Protein AF-A0A7W3THY9-F1 (afdb_monomer)

pLDDT: mean 91.09, std 11.67, range [40.84, 98.5]

InterPro domains:
  IPR011009 Protein kinase-like domain superfamily [SSF56112] (11-97)

Structure (mmCIF, N/CA/C/O backbone):
data_AF-A0A7W3THY9-F1
#
_entry.id   AF-A0A7W3THY9-F1
#
loop_
_atom_site.group_PDB
_atom_site.id
_atom_site.type_symbol
_atom_site.label_atom_id
_atom_site.label_alt_id
_atom_site.label_comp_id
_atom_site.label_asym_id
_atom_site.label_entity_id
_atom_site.label_seq_id
_atom_site.pdbx_PDB_ins_code
_atom_site.Cartn_x
_atom_site.Cartn_y
_atom_site.Cartn_z
_atom_site.occupancy
_atom_site.B_iso_or_equiv
_atom_site.auth_seq_id
_atom_site.auth_comp_id
_atom_site.auth_asym_id
_atom_site.auth_atom_id
_atom_site.pdbx_PDB_model_num
ATOM 1 N N . THR A 1 1 ? 2.322 37.650 20.439 1.00 40.88 1 THR A N 1
ATOM 2 C CA . THR A 1 1 ? 1.964 37.752 19.010 1.00 40.88 1 THR A CA 1
ATOM 3 C C . THR A 1 1 ? 2.091 36.364 18.414 1.00 40.88 1 THR A C 1
ATOM 5 O O . THR A 1 1 ? 3.195 35.854 18.289 1.00 40.88 1 THR A O 1
ATOM 8 N N . GLY A 1 2 ? 0.953 35.681 18.256 1.00 40.84 2 GLY A N 1
ATOM 9 C CA . GLY A 1 2 ? 0.883 34.256 17.919 1.00 40.84 2 GLY A CA 1
ATOM 10 C C . GLY A 1 2 ? 1.256 33.994 16.464 1.00 40.84 2 GLY A C 1
ATOM 11 O O . GLY A 1 2 ? 0.751 34.665 15.570 1.00 40.84 2 GLY A O 1
ATOM 12 N N . GLY A 1 3 ? 2.154 33.034 16.251 1.00 46.97 3 GLY A N 1
ATOM 13 C CA . GLY A 1 3 ? 2.452 32.489 14.934 1.00 46.97 3 GLY A CA 1
ATOM 14 C C . GLY A 1 3 ? 1.356 31.510 14.540 1.00 46.97 3 GLY A C 1
ATOM 15 O O . GLY A 1 3 ? 1.293 30.402 15.067 1.00 46.97 3 GLY A O 1
ATOM 16 N N . GLU A 1 4 ? 0.483 31.942 13.642 1.00 57.16 4 GLU A N 1
ATOM 17 C CA . GLU A 1 4 ? -0.462 31.072 12.959 1.00 57.16 4 GLU A CA 1
ATOM 18 C C . GLU A 1 4 ? 0.352 30.174 12.015 1.00 57.16 4 GLU A C 1
ATOM 20 O O . GLU A 1 4 ? 1.019 30.648 11.092 1.00 57.16 4 GLU A O 1
ATOM 25 N N . GLY A 1 5 ? 0.400 28.874 12.323 1.00 60.56 5 GLY A N 1
ATOM 26 C CA . GLY A 1 5 ? 0.973 27.878 11.420 1.00 60.56 5 GLY A CA 1
ATOM 27 C C . GLY A 1 5 ? 0.244 27.898 10.070 1.00 60.56 5 GLY A C 1
ATOM 28 O O . GLY A 1 5 ? -0.879 28.400 9.994 1.00 60.56 5 GLY A O 1
ATOM 29 N N . PRO A 1 6 ? 0.855 27.376 8.991 1.00 57.78 6 PRO A N 1
ATOM 30 C CA . PRO A 1 6 ? 0.227 27.398 7.676 1.00 57.78 6 PRO A CA 1
ATOM 31 C C . PRO A 1 6 ? -1.173 26.764 7.744 1.00 57.78 6 PRO A C 1
ATOM 33 O O . PRO A 1 6 ? -1.334 25.749 8.433 1.00 57.78 6 PRO A O 1
ATOM 36 N N . PRO A 1 7 ? -2.177 27.334 7.049 1.00 58.97 7 PRO A N 1
ATOM 37 C CA . PRO A 1 7 ? -3.542 26.832 7.099 1.00 58.97 7 PRO A 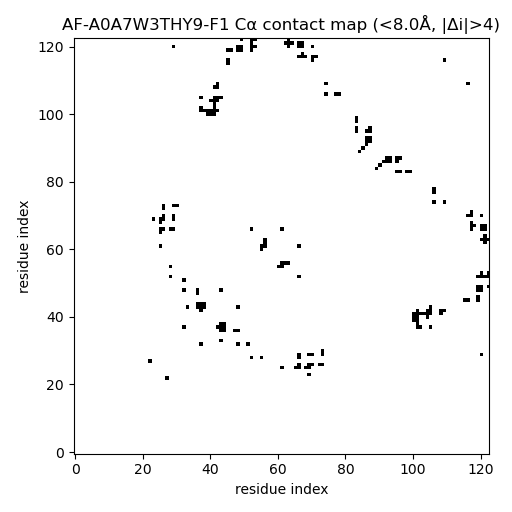CA 1
ATOM 38 C C . PRO A 1 7 ? -3.571 25.354 6.713 1.00 58.97 7 PRO A C 1
ATOM 40 O O . PRO A 1 7 ? -2.857 24.919 5.800 1.00 58.97 7 PRO A O 1
ATOM 43 N N . ALA A 1 8 ? -4.395 24.584 7.426 1.00 63.22 8 ALA A N 1
ATOM 44 C CA . ALA A 1 8 ? -4.666 23.197 7.092 1.00 63.22 8 ALA A CA 1
ATOM 45 C C . ALA A 1 8 ? -5.074 23.128 5.614 1.00 63.22 8 ALA A C 1
ATOM 47 O O . ALA A 1 8 ? -6.046 23.757 5.201 1.00 63.22 8 ALA A O 1
ATOM 48 N N . ARG A 1 9 ? -4.290 22.423 4.794 1.00 62.25 9 ARG A N 1
ATOM 49 C CA . ARG A 1 9 ? -4.609 22.252 3.375 1.00 62.25 9 ARG A CA 1
ATOM 50 C C . ARG A 1 9 ? -5.821 21.339 3.265 1.00 62.25 9 ARG A C 1
ATOM 52 O O . ARG A 1 9 ? -5.692 20.125 3.406 1.00 62.25 9 ARG A O 1
ATOM 59 N N . GLU A 1 10 ? -6.983 21.932 3.038 1.00 77.25 10 GLU A N 1
ATOM 60 C CA . GLU A 1 10 ? -8.205 21.199 2.740 1.00 77.25 10 GLU A CA 1
ATOM 61 C C . GLU A 1 10 ? -8.086 20.577 1.340 1.00 77.25 10 GLU A C 1
ATOM 63 O O . GLU A 1 10 ? -7.633 21.223 0.391 1.00 77.25 10 GLU A O 1
ATOM 68 N N . ALA A 1 11 ? -8.411 19.289 1.212 1.00 69.25 11 ALA A N 1
ATOM 69 C CA . ALA A 1 11 ? -8.413 18.624 -0.085 1.00 69.25 11 ALA A CA 1
ATOM 70 C C . ALA A 1 11 ? -9.525 19.229 -0.957 1.00 69.25 11 ALA A C 1
ATOM 72 O O . ALA A 1 11 ? -10.700 19.110 -0.627 1.00 69.25 11 ALA A O 1
ATOM 73 N N . LEU A 1 12 ? -9.150 19.878 -2.064 1.00 79.19 12 LEU A N 1
ATOM 74 C CA . LEU A 1 12 ? -10.083 20.645 -2.900 1.00 79.19 12 LEU A CA 1
ATOM 75 C C . LEU A 1 12 ? -10.928 19.769 -3.840 1.00 79.19 12 LEU A C 1
ATOM 77 O O . LEU A 1 12 ? -12.078 20.103 -4.106 1.00 79.19 12 LEU A O 1
ATOM 81 N N . ALA A 1 13 ? -10.367 18.669 -4.361 1.00 80.94 13 ALA A N 1
ATOM 82 C CA . ALA A 1 13 ? -11.072 17.732 -5.238 1.00 80.94 13 ALA A CA 1
ATOM 83 C C . ALA A 1 13 ? -10.335 16.389 -5.370 1.00 80.94 13 ALA A C 1
ATOM 85 O O . ALA A 1 13 ? -9.107 16.331 -5.290 1.00 80.94 13 ALA A O 1
ATOM 86 N N . VAL A 1 14 ? -11.096 15.327 -5.651 1.00 84.06 14 VAL A N 1
ATOM 87 C CA . VAL A 1 14 ? -10.584 14.059 -6.193 1.00 84.06 14 VAL A CA 1
ATOM 88 C C . VAL A 1 14 ? -10.812 14.080 -7.706 1.00 84.06 14 VAL A C 1
ATOM 90 O O . VAL A 1 14 ? -11.931 14.322 -8.160 1.00 84.06 14 VAL A O 1
ATOM 93 N N . LEU A 1 15 ? -9.743 13.876 -8.474 1.00 89.12 15 LEU A N 1
ATOM 94 C CA . LEU A 1 15 ? -9.730 13.878 -9.941 1.00 89.12 15 LEU A CA 1
ATOM 95 C C . LEU A 1 15 ? -9.348 12.477 -10.457 1.00 89.12 15 LEU A C 1
ATOM 97 O O . LEU A 1 15 ? -8.942 11.639 -9.659 1.00 89.12 15 LEU A O 1
ATOM 101 N N . ASP A 1 16 ? -9.442 12.252 -11.772 1.00 86.38 16 ASP A N 1
ATOM 102 C CA . ASP A 1 16 ? -9.152 10.964 -12.439 1.00 86.38 16 ASP A CA 1
ATOM 103 C C . ASP A 1 16 ? -10.118 9.825 -12.049 1.00 86.38 16 ASP A C 1
ATOM 105 O O . ASP A 1 16 ? -9.769 8.839 -11.399 1.00 86.38 16 ASP A O 1
ATOM 109 N N . TRP A 1 17 ? -11.384 9.975 -12.455 1.00 89.38 17 TRP A N 1
ATOM 110 C CA . TRP A 1 17 ? -12.454 9.002 -12.192 1.00 89.38 17 TRP A CA 1
ATOM 111 C C . TRP A 1 17 ? -12.567 7.904 -13.263 1.00 89.38 17 TRP A C 1
ATOM 113 O O . TRP A 1 17 ? -13.468 7.070 -13.184 1.00 89.38 17 TRP A O 1
ATOM 123 N N . ASP A 1 18 ? -11.649 7.853 -14.233 1.00 89.81 18 ASP A N 1
ATOM 124 C CA . ASP A 1 18 ? -11.709 6.956 -15.401 1.00 89.81 18 ASP A CA 1
ATOM 125 C C . ASP A 1 18 ? -11.679 5.465 -15.020 1.00 89.81 18 ASP A C 1
ATOM 127 O O . ASP A 1 18 ? -12.067 4.595 -15.802 1.00 89.81 18 ASP A O 1
ATOM 131 N N . ARG A 1 19 ? -11.223 5.153 -13.800 1.00 84.38 19 ARG A N 1
ATOM 132 C CA . ARG A 1 19 ? -11.169 3.793 -13.241 1.00 84.38 19 ARG A CA 1
ATOM 133 C C . ARG A 1 19 ? -12.199 3.527 -12.142 1.00 84.38 19 ARG A C 1
ATOM 135 O O . ARG A 1 19 ? -12.131 2.472 -11.504 1.00 84.38 19 ARG A O 1
ATOM 142 N N . LEU A 1 20 ? -13.138 4.446 -11.904 1.00 88.25 20 LEU A N 1
ATOM 143 C CA . LEU A 1 20 ? -14.171 4.268 -10.888 1.00 88.25 20 LEU A CA 1
ATOM 144 C C . LEU A 1 20 ? -15.067 3.075 -11.236 1.00 88.25 20 LEU A C 1
ATOM 146 O O . LEU A 1 20 ? -15.610 2.969 -12.333 1.00 88.25 20 LEU A O 1
ATOM 150 N N . ALA A 1 21 ? -15.258 2.189 -10.265 1.00 88.50 21 ALA A N 1
ATOM 151 C CA . ALA A 1 21 ? -16.170 1.061 -10.363 1.00 88.50 21 ALA A CA 1
ATOM 152 C C . ALA A 1 21 ? -16.777 0.757 -8.990 1.00 88.50 21 ALA A C 1
ATOM 154 O O . ALA A 1 21 ? -16.187 1.079 -7.957 1.00 88.50 21 ALA A O 1
ATOM 155 N N . VAL A 1 22 ? -17.931 0.087 -8.972 1.00 89.31 22 VAL A N 1
ATOM 156 C CA . VAL A 1 22 ? -18.518 -0.432 -7.730 1.00 89.31 22 VAL A CA 1
ATOM 157 C C . VAL A 1 22 ? -17.617 -1.548 -7.201 1.00 89.31 22 VAL A C 1
ATOM 159 O O . VAL A 1 22 ? -17.521 -2.617 -7.802 1.00 89.31 22 VAL A O 1
ATOM 162 N N . ARG A 1 23 ? -16.927 -1.278 -6.091 1.00 84.69 23 ARG A N 1
ATOM 163 C CA . ARG A 1 23 ? -16.001 -2.199 -5.419 1.00 84.69 23 ARG A CA 1
ATOM 164 C C . ARG A 1 23 ? -16.119 -2.064 -3.900 1.00 84.69 23 ARG A C 1
ATOM 166 O O . ARG A 1 23 ? -16.609 -1.041 -3.419 1.00 84.69 23 ARG A O 1
ATOM 173 N N . PRO A 1 24 ? -15.657 -3.059 -3.126 1.00 84.88 24 PRO A N 1
ATOM 174 C CA . PRO A 1 24 ? -15.618 -2.948 -1.674 1.00 84.88 24 PRO A CA 1
ATOM 175 C C . PRO A 1 24 ? -14.754 -1.762 -1.229 1.00 84.88 24 PRO A C 1
ATOM 177 O O . PRO A 1 24 ? -13.580 -1.667 -1.590 1.00 84.88 24 PRO A O 1
ATOM 180 N N . ARG A 1 25 ? -15.315 -0.877 -0.399 1.00 85.38 25 ARG A N 1
ATOM 181 C CA . ARG A 1 25 ? -14.654 0.357 0.059 1.00 85.38 25 ARG A CA 1
ATOM 182 C C . ARG A 1 25 ? -13.309 0.090 0.735 1.00 85.38 25 ARG A C 1
ATOM 184 O O . ARG A 1 25 ? -12.358 0.838 0.525 1.00 85.38 25 ARG A O 1
ATOM 191 N N . ALA A 1 26 ? -13.217 -0.992 1.505 1.00 89.81 26 ALA A N 1
ATOM 192 C CA . ALA A 1 26 ? -11.982 -1.401 2.162 1.00 89.81 26 ALA A CA 1
ATOM 193 C C . ALA A 1 26 ? -10.811 -1.651 1.194 1.00 89.81 26 ALA A C 1
ATOM 195 O O . ALA A 1 26 ? -9.665 -1.385 1.551 1.00 89.81 26 ALA A O 1
ATOM 196 N N . GLU A 1 27 ? -11.065 -2.127 -0.030 1.00 92.31 27 GLU A N 1
ATOM 197 C CA . GLU A 1 27 ? -9.991 -2.327 -1.012 1.00 92.31 27 GLU A CA 1
ATOM 198 C C . GLU A 1 27 ? -9.409 -1.003 -1.488 1.00 92.31 27 GLU A C 1
ATOM 200 O O . GLU A 1 27 ? -8.200 -0.909 -1.679 1.00 92.31 27 GLU A O 1
ATOM 205 N N . GLU A 1 28 ? -10.247 0.021 -1.653 1.00 92.44 28 GLU A N 1
ATOM 206 C CA . GLU A 1 28 ? -9.796 1.336 -2.106 1.00 92.44 28 GLU A CA 1
ATOM 207 C C . GLU A 1 28 ? -8.879 1.993 -1.073 1.00 92.44 28 GLU A C 1
ATOM 209 O O . GLU A 1 28 ? -7.806 2.486 -1.412 1.00 92.44 28 GLU A O 1
ATOM 214 N N . VAL A 1 29 ? -9.238 1.891 0.210 1.00 94.31 29 VAL A N 1
ATOM 215 C CA . VAL A 1 29 ? -8.403 2.363 1.325 1.00 94.31 29 VAL A CA 1
ATOM 216 C C . VAL A 1 29 ? -7.027 1.688 1.294 1.00 94.31 29 VAL A C 1
ATOM 218 O O . VAL A 1 29 ? -5.990 2.347 1.377 1.00 94.31 29 VAL A O 1
ATOM 221 N N . VAL A 1 30 ? -6.986 0.367 1.125 1.00 96.62 30 VAL A N 1
ATOM 222 C CA . VAL A 1 30 ? -5.719 -0.373 1.075 1.00 96.62 30 VAL A CA 1
ATOM 223 C C . VAL A 1 30 ? -4.918 -0.030 -0.185 1.00 96.62 30 VAL A C 1
ATOM 225 O O . VAL A 1 30 ? -3.700 0.145 -0.107 1.00 96.62 30 VAL A O 1
ATOM 228 N N . ARG A 1 31 ? -5.576 0.084 -1.343 1.00 95.25 31 ARG A N 1
ATOM 229 C CA . ARG A 1 31 ? -4.936 0.428 -2.619 1.00 95.25 31 ARG A CA 1
ATOM 230 C C . ARG A 1 31 ? -4.286 1.806 -2.551 1.00 95.25 31 ARG A C 1
ATOM 232 O O . ARG A 1 31 ? -3.126 1.938 -2.932 1.00 95.25 31 ARG A O 1
ATOM 239 N N . ALA A 1 32 ? -4.995 2.794 -2.011 1.00 94.62 32 ALA A N 1
ATOM 240 C CA . ALA A 1 32 ? -4.476 4.137 -1.793 1.00 94.62 32 ALA A CA 1
ATOM 241 C C . ALA A 1 32 ? -3.272 4.131 -0.837 1.00 94.62 32 ALA A C 1
ATOM 243 O O . ALA A 1 32 ? -2.243 4.738 -1.131 1.00 94.62 32 ALA A O 1
ATOM 244 N N . ALA A 1 33 ? -3.339 3.380 0.266 1.00 96.62 33 ALA A N 1
ATOM 245 C CA . ALA A 1 33 ? -2.213 3.236 1.187 1.00 96.62 33 ALA A CA 1
ATOM 246 C C . ALA A 1 33 ? -0.973 2.606 0.521 1.00 96.62 33 ALA A C 1
ATOM 248 O O . ALA A 1 33 ? 0.147 3.057 0.762 1.00 96.62 33 ALA A O 1
ATOM 249 N N . ALA A 1 34 ? -1.163 1.610 -0.351 1.00 95.88 34 ALA A N 1
ATOM 250 C CA . ALA A 1 34 ? -0.082 0.986 -1.117 1.00 95.88 34 ALA A CA 1
ATOM 251 C C . ALA A 1 34 ? 0.534 1.909 -2.185 1.00 95.88 34 ALA A C 1
ATOM 253 O O . ALA A 1 34 ? 1.611 1.606 -2.691 1.00 95.88 34 ALA A O 1
ATOM 254 N N . ILE A 1 35 ? -0.126 3.020 -2.524 1.00 93.06 35 ILE A N 1
ATOM 255 C CA . ILE A 1 35 ? 0.408 4.065 -3.405 1.00 93.06 35 ILE A CA 1
ATOM 256 C C . ILE A 1 35 ? 1.125 5.137 -2.575 1.00 93.06 35 ILE A C 1
ATOM 258 O O . ILE A 1 35 ? 2.274 5.466 -2.852 1.00 93.06 35 ILE A O 1
ATOM 262 N N . PHE A 1 36 ? 0.478 5.669 -1.535 1.00 95.00 36 PHE A N 1
ATOM 263 C CA . PHE A 1 36 ? 1.002 6.813 -0.779 1.00 95.00 36 PHE A CA 1
ATOM 264 C C . PHE A 1 36 ? 2.133 6.472 0.190 1.00 95.00 36 PHE A C 1
ATOM 266 O O . PHE A 1 36 ? 2.956 7.334 0.501 1.00 95.00 36 PHE A O 1
ATOM 273 N N . PHE A 1 37 ? 2.161 5.245 0.710 1.00 97.69 37 PHE A N 1
ATOM 274 C CA . PHE A 1 37 ? 3.076 4.853 1.785 1.00 97.69 37 PHE A CA 1
ATOM 275 C C . PHE A 1 37 ? 4.078 3.778 1.365 1.00 97.69 37 PHE A C 1
ATOM 277 O O . PHE A 1 37 ? 4.735 3.189 2.226 1.00 97.69 37 PHE A O 1
ATOM 284 N N . LEU A 1 38 ? 4.206 3.537 0.059 1.00 97.88 38 LEU A N 1
ATOM 285 C CA . LEU A 1 38 ? 5.269 2.716 -0.500 1.00 97.88 38 LEU A CA 1
ATOM 286 C C . LEU A 1 38 ? 6.599 3.469 -0.432 1.00 97.88 38 LEU A C 1
ATOM 288 O O . LEU A 1 38 ? 6.745 4.570 -0.961 1.00 97.88 38 LEU A O 1
ATOM 292 N N . LEU A 1 39 ? 7.572 2.862 0.234 1.00 98.00 39 LEU A N 1
ATOM 293 C CA . LEU A 1 39 ? 8.934 3.360 0.326 1.00 98.00 39 LEU A CA 1
ATOM 294 C C . LEU A 1 39 ? 9.743 2.941 -0.914 1.00 98.00 39 LEU A C 1
ATOM 296 O O . LEU A 1 39 ? 9.429 1.921 -1.535 1.00 98.00 39 LEU A O 1
ATOM 300 N N . PRO A 1 40 ? 10.822 3.672 -1.262 1.00 96.88 40 PRO A N 1
ATOM 301 C CA . PRO A 1 40 ? 11.651 3.354 -2.430 1.00 96.88 40 PRO A CA 1
ATOM 302 C C . PRO A 1 40 ? 12.252 1.940 -2.431 1.00 96.88 40 PRO A C 1
ATOM 304 O O . PRO A 1 40 ? 12.568 1.410 -3.491 1.00 96.88 40 PRO A O 1
ATOM 307 N N . ASP A 1 41 ? 12.397 1.320 -1.258 1.00 96.88 41 ASP A N 1
ATOM 308 C CA . ASP A 1 41 ? 12.907 -0.047 -1.093 1.00 96.88 41 ASP A CA 1
ATOM 309 C C . ASP A 1 41 ? 11.813 -1.134 -1.155 1.00 96.88 41 ASP A C 1
ATOM 311 O O . ASP A 1 41 ? 12.081 -2.307 -0.893 1.00 96.88 41 ASP A O 1
ATOM 315 N N . GLY A 1 42 ? 10.574 -0.756 -1.485 1.00 97.06 42 GLY A N 1
ATOM 316 C CA . GLY A 1 42 ? 9.431 -1.659 -1.598 1.00 97.06 42 GLY A CA 1
ATOM 317 C C . GLY A 1 42 ? 8.694 -1.934 -0.288 1.00 97.06 42 GLY A C 1
ATOM 318 O O . GLY A 1 42 ? 7.717 -2.678 -0.282 1.00 97.06 42 GLY A O 1
ATOM 319 N N . ARG A 1 43 ? 9.111 -1.362 0.845 1.00 98.44 43 ARG A N 1
ATOM 320 C CA . ARG A 1 43 ? 8.385 -1.537 2.114 1.00 98.44 43 ARG A CA 1
ATOM 321 C C . ARG A 1 43 ? 7.183 -0.601 2.202 1.00 98.44 43 ARG A C 1
ATOM 323 O O . ARG A 1 43 ? 7.232 0.515 1.700 1.00 98.44 43 ARG A O 1
ATOM 330 N N . LEU A 1 44 ? 6.134 -1.006 2.918 1.00 98.25 44 LEU A N 1
ATOM 331 C CA . LEU A 1 44 ? 5.096 -0.066 3.358 1.00 98.25 44 LEU A CA 1
ATOM 332 C C . LEU A 1 44 ? 5.487 0.578 4.690 1.00 98.25 44 LEU A C 1
ATOM 334 O O . LEU A 1 44 ? 5.889 -0.115 5.629 1.00 98.25 44 LEU A O 1
ATOM 338 N N . ASP A 1 45 ? 5.295 1.891 4.807 1.00 98.50 45 ASP A N 1
ATOM 339 C CA . ASP A 1 45 ? 5.370 2.598 6.088 1.00 98.50 45 ASP A CA 1
ATOM 340 C C . ASP A 1 45 ? 4.152 2.243 6.958 1.00 98.50 45 ASP A C 1
ATOM 342 O O . ASP A 1 45 ? 3.104 2.893 6.924 1.00 98.50 45 ASP A O 1
ATOM 346 N N . LEU A 1 46 ? 4.291 1.187 7.765 1.00 98.50 46 LEU A N 1
ATOM 347 C CA . LEU A 1 46 ? 3.210 0.683 8.617 1.00 98.50 46 LEU A CA 1
ATOM 348 C C . LEU A 1 46 ? 2.770 1.671 9.706 1.00 98.50 46 LEU A C 1
ATOM 350 O O . LEU A 1 46 ? 1.665 1.547 10.235 1.00 98.50 46 LEU A O 1
ATOM 354 N N . THR A 1 47 ? 3.601 2.649 10.067 1.00 98.25 47 THR A N 1
ATOM 355 C CA . THR A 1 47 ? 3.213 3.690 11.027 1.00 98.25 47 THR A CA 1
ATOM 356 C C . THR A 1 47 ? 2.217 4.645 10.382 1.00 98.25 47 THR A C 1
ATOM 358 O O . THR A 1 47 ? 1.163 4.920 10.964 1.00 98.25 47 THR A O 1
ATOM 361 N N . ARG A 1 48 ? 2.497 5.088 9.151 1.00 98.19 48 ARG A N 1
ATOM 362 C CA . ARG A 1 48 ? 1.563 5.913 8.374 1.00 98.19 48 ARG A CA 1
ATOM 363 C C . ARG A 1 48 ? 0.307 5.147 7.982 1.00 98.19 48 ARG A C 1
ATOM 365 O O . ARG A 1 48 ? -0.778 5.704 8.115 1.00 98.19 48 ARG A O 1
ATOM 372 N N . VAL A 1 49 ? 0.428 3.869 7.609 1.00 98.31 49 VAL A N 1
ATOM 373 C CA . VAL A 1 49 ? -0.731 3.006 7.313 1.00 98.31 49 VAL A CA 1
ATOM 374 C C . VAL A 1 49 ? -1.688 2.934 8.505 1.00 98.31 49 VAL A C 1
ATOM 376 O O . VAL A 1 49 ? -2.879 3.155 8.317 1.00 98.31 49 VAL A O 1
ATOM 379 N N . ARG A 1 50 ? -1.192 2.726 9.734 1.00 98.31 50 ARG A N 1
ATOM 380 C CA . ARG A 1 50 ? -2.043 2.724 10.943 1.00 98.31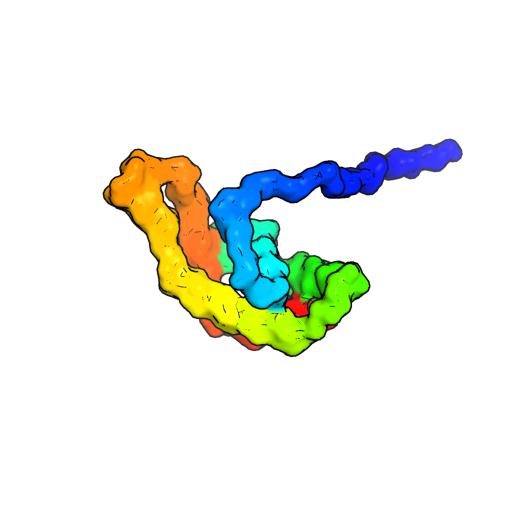 50 ARG A CA 1
ATOM 381 C C . ARG A 1 50 ? -2.753 4.054 11.163 1.00 98.31 50 ARG A C 1
ATOM 383 O O . ARG A 1 50 ? -3.943 4.086 11.462 1.00 98.31 50 ARG A O 1
ATOM 390 N N . ALA A 1 51 ? -2.030 5.168 11.038 1.00 97.25 51 ALA A N 1
ATOM 391 C CA . ALA A 1 51 ? -2.625 6.493 11.199 1.00 97.25 51 ALA A CA 1
ATOM 392 C C . ALA A 1 51 ? -3.721 6.750 10.150 1.00 97.25 51 ALA A C 1
ATOM 394 O O . ALA A 1 51 ? -4.810 7.207 10.491 1.00 97.25 51 ALA A O 1
ATOM 395 N N . TYR A 1 52 ? -3.445 6.383 8.900 1.00 96.19 52 TYR A N 1
ATOM 396 C CA . TYR A 1 52 ? -4.366 6.490 7.778 1.00 96.19 52 TYR A CA 1
ATOM 397 C C . TYR A 1 52 ? -5.611 5.605 7.950 1.00 96.19 52 TYR A C 1
ATOM 399 O O . TYR A 1 52 ? -6.730 6.099 7.818 1.00 96.19 52 TYR A O 1
ATOM 407 N N . ALA A 1 53 ? -5.437 4.332 8.318 1.00 96.25 53 ALA A N 1
ATOM 408 C CA . ALA A 1 53 ? -6.532 3.392 8.549 1.00 96.25 53 ALA A CA 1
ATOM 409 C C . ALA A 1 53 ? -7.445 3.856 9.693 1.00 96.25 53 ALA A C 1
ATOM 411 O O . ALA A 1 53 ? -8.664 3.871 9.5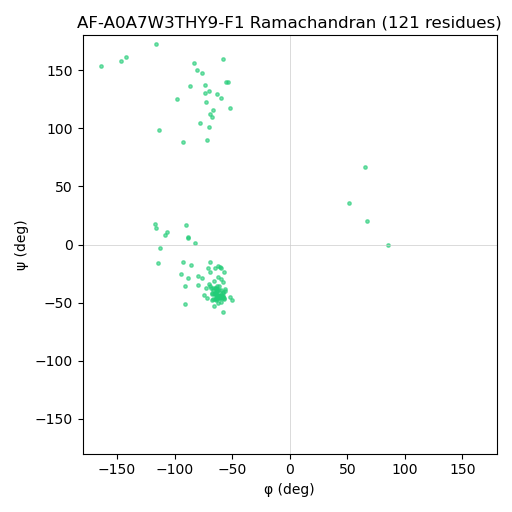35 1.00 96.25 53 ALA A O 1
ATOM 412 N N . ARG A 1 54 ? -6.879 4.322 10.817 1.00 96.00 54 ARG A N 1
ATOM 413 C CA . ARG A 1 54 ? -7.661 4.916 11.916 1.00 96.00 54 ARG A CA 1
ATOM 414 C C . ARG A 1 54 ? -8.475 6.126 11.467 1.00 96.00 54 ARG A C 1
ATOM 416 O O . ARG A 1 54 ? -9.658 6.202 11.786 1.00 96.00 54 ARG A O 1
ATOM 423 N N . GLY A 1 55 ? -7.865 7.038 10.708 1.00 94.12 55 GLY A N 1
ATOM 424 C CA . GLY A 1 55 ? -8.558 8.211 10.172 1.00 94.12 55 GLY A CA 1
ATOM 425 C C . GLY A 1 55 ? -9.729 7.829 9.267 1.00 94.12 55 GLY A C 1
ATOM 426 O O . GLY A 1 55 ? -10.831 8.348 9.432 1.00 94.12 55 GLY A O 1
ATOM 427 N N . TYR A 1 56 ? -9.519 6.862 8.369 1.00 91.25 56 TYR A N 1
ATOM 428 C CA . TYR A 1 56 ? -10.582 6.356 7.506 1.00 91.25 56 TYR A CA 1
ATOM 429 C C . TYR A 1 56 ? -11.706 5.715 8.308 1.00 91.25 56 TYR A C 1
ATOM 431 O O . TYR A 1 56 ? -12.849 6.107 8.123 1.00 91.25 56 TYR A O 1
ATOM 439 N N . ARG A 1 57 ? -11.419 4.797 9.236 1.00 93.12 57 ARG A N 1
ATOM 440 C CA . ARG A 1 57 ? -12.470 4.166 10.053 1.00 93.12 57 ARG A CA 1
ATOM 441 C C . ARG A 1 57 ? -13.289 5.191 10.835 1.00 93.12 57 ARG A C 1
ATOM 443 O O . ARG A 1 57 ? -14.512 5.100 10.834 1.00 93.12 57 ARG A O 1
ATOM 450 N N . ALA A 1 58 ? -12.639 6.203 11.412 1.00 93.06 58 ALA A N 1
ATOM 451 C CA . ALA A 1 58 ? -13.319 7.274 12.137 1.00 93.06 58 ALA A CA 1
ATOM 452 C C . ALA A 1 58 ? -14.242 8.119 11.240 1.00 93.06 58 ALA A C 1
ATOM 454 O O . ALA A 1 58 ? -15.362 8.426 11.634 1.00 93.06 58 ALA A O 1
ATOM 455 N N . ALA A 1 59 ? -13.802 8.477 10.031 1.00 91.31 59 ALA A N 1
ATOM 456 C CA . ALA A 1 59 ? -14.591 9.302 9.113 1.00 91.31 59 ALA A CA 1
ATOM 457 C C . ALA A 1 59 ? -15.674 8.513 8.353 1.00 91.31 59 ALA A C 1
ATOM 459 O O . ALA A 1 59 ? -16.668 9.078 7.904 1.00 91.31 59 ALA A O 1
ATOM 460 N N . ALA A 1 60 ? -15.456 7.214 8.153 1.00 87.25 60 ALA A N 1
ATOM 461 C CA . ALA A 1 60 ? -16.191 6.394 7.199 1.00 87.25 60 ALA A CA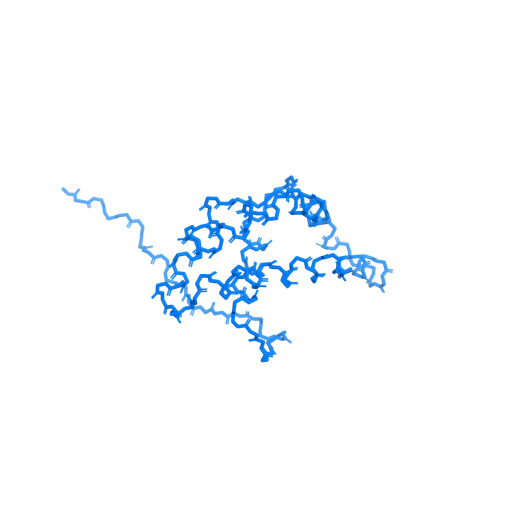 1
ATOM 462 C C . ALA A 1 60 ? -17.050 5.290 7.823 1.00 87.25 60 ALA A C 1
A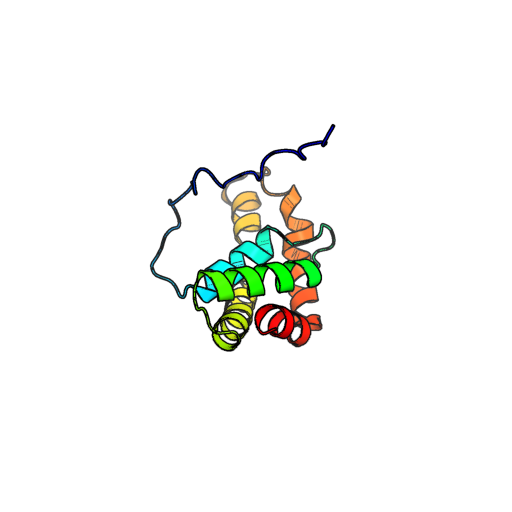TOM 464 O O . ALA A 1 60 ? -17.859 4.708 7.100 1.00 87.25 60 ALA A O 1
ATOM 465 N N . GLY A 1 61 ? -16.822 4.955 9.096 1.00 86.12 61 GLY A N 1
ATOM 466 C CA . GLY A 1 61 ? -17.458 3.823 9.772 1.00 86.12 61 GLY A CA 1
ATOM 467 C C . GLY A 1 61 ? -17.039 2.448 9.240 1.00 86.12 61 GLY A C 1
ATOM 468 O O . GLY A 1 61 ? -17.781 1.490 9.411 1.00 86.12 61 GLY A O 1
ATOM 469 N N . VAL A 1 62 ? -15.892 2.342 8.557 1.00 86.56 62 VAL A N 1
ATOM 470 C CA . VAL A 1 62 ? -15.396 1.055 8.032 1.00 86.56 62 VAL A CA 1
ATOM 471 C C . VAL A 1 62 ? -14.871 0.201 9.183 1.00 86.56 62 VAL A C 1
ATOM 473 O O . VAL A 1 62 ? -14.167 0.703 10.060 1.00 86.56 62 VAL A O 1
ATOM 476 N N . ASP A 1 63 ? -15.187 -1.090 9.170 1.00 91.62 63 ASP A N 1
ATOM 477 C CA . ASP A 1 63 ? -14.725 -2.022 10.193 1.00 91.62 63 ASP A CA 1
ATOM 478 C C . ASP A 1 63 ? -13.243 -2.411 10.006 1.00 91.62 63 ASP A C 1
ATOM 480 O O . ASP A 1 63 ? -12.721 -2.497 8.891 1.00 91.62 63 ASP A O 1
ATOM 484 N N . GLY A 1 64 ? -12.545 -2.654 11.118 1.00 94.56 64 GLY A N 1
ATOM 485 C CA . GLY A 1 64 ? -11.136 -3.050 11.116 1.00 94.56 64 GLY A CA 1
ATOM 486 C C . GLY A 1 64 ? -10.894 -4.414 10.465 1.00 94.56 64 GLY A C 1
ATOM 487 O O . GLY A 1 64 ? -9.906 -4.574 9.744 1.00 94.56 64 GLY A O 1
ATOM 488 N N . GLU A 1 65 ? -11.796 -5.384 10.653 1.00 95.88 65 GLU A N 1
ATOM 489 C CA . GLU A 1 65 ? -11.677 -6.681 9.974 1.00 95.88 65 GLU A CA 1
ATOM 490 C C . GLU A 1 65 ? -11.957 -6.553 8.476 1.00 95.88 65 GLU A C 1
ATOM 492 O O . GLU A 1 65 ? -11.294 -7.209 7.670 1.00 95.88 65 GLU A O 1
ATOM 497 N N . GLU A 1 66 ? -12.869 -5.661 8.075 1.00 95.50 66 GLU A N 1
ATOM 498 C CA . GLU A 1 66 ? -13.113 -5.372 6.659 1.00 95.50 66 GLU A CA 1
ATOM 499 C C . GLU A 1 66 ? -11.846 -4.836 5.971 1.00 95.50 66 GLU A C 1
ATOM 501 O O . GLU A 1 66 ? -11.480 -5.311 4.888 1.00 95.50 66 GLU A O 1
ATOM 506 N N . LEU A 1 67 ? -11.123 -3.910 6.617 1.00 96.75 67 LEU A N 1
ATOM 507 C CA . LEU A 1 67 ? -9.836 -3.411 6.117 1.00 96.75 67 LEU A CA 1
ATOM 508 C C . LEU A 1 67 ? -8.762 -4.505 6.083 1.00 96.75 67 LEU A C 1
ATOM 510 O O . LEU A 1 67 ? -8.034 -4.614 5.094 1.00 96.75 67 LEU A O 1
ATOM 514 N N . ALA A 1 68 ? -8.679 -5.358 7.107 1.00 97.12 68 ALA A N 1
ATOM 515 C CA . ALA A 1 68 ? -7.741 -6.482 7.121 1.00 97.12 68 ALA A CA 1
ATOM 516 C C . ALA A 1 68 ? -8.034 -7.502 5.998 1.00 97.12 68 ALA A C 1
ATOM 518 O O . ALA A 1 68 ? -7.111 -8.009 5.350 1.00 97.12 68 ALA A O 1
ATOM 519 N N . ALA A 1 69 ? -9.310 -7.769 5.709 1.00 95.81 69 ALA A N 1
ATOM 520 C 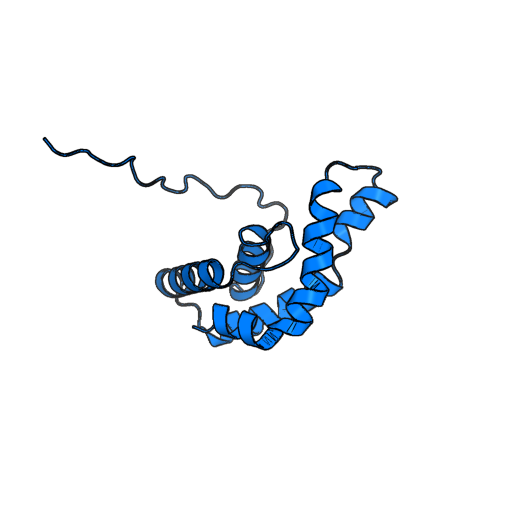CA . ALA A 1 69 ? -9.735 -8.593 4.579 1.00 95.81 69 ALA A CA 1
ATOM 521 C C . ALA A 1 69 ? -9.465 -7.906 3.229 1.00 95.81 69 ALA A C 1
ATOM 523 O O . ALA A 1 69 ? -9.101 -8.567 2.253 1.00 95.81 69 ALA A O 1
ATOM 524 N N . GLY A 1 70 ? -9.616 -6.580 3.158 1.00 96.25 70 GLY A N 1
ATOM 525 C CA . GLY A 1 70 ? -9.197 -5.764 2.014 1.00 96.25 70 GLY A CA 1
ATOM 526 C C . GLY A 1 70 ? -7.696 -5.883 1.751 1.00 96.25 70 GLY A C 1
ATOM 527 O O . GLY A 1 70 ? -7.288 -6.096 0.611 1.00 96.25 70 GLY A O 1
ATOM 528 N N . ALA A 1 71 ? -6.878 -5.869 2.808 1.00 97.31 71 ALA A N 1
ATOM 529 C CA . ALA A 1 71 ? -5.429 -6.029 2.714 1.00 97.31 71 ALA A CA 1
ATOM 530 C C . ALA A 1 71 ? -5.035 -7.369 2.087 1.00 97.31 71 ALA A C 1
ATOM 532 O O . ALA A 1 71 ? -4.130 -7.427 1.256 1.00 97.31 71 ALA A O 1
ATOM 533 N N . HIS A 1 72 ? -5.752 -8.442 2.427 1.00 94.81 72 HIS A N 1
ATOM 534 C CA . HIS A 1 72 ? -5.557 -9.735 1.782 1.00 94.81 72 HIS A CA 1
ATOM 535 C C . HIS A 1 72 ? -5.888 -9.701 0.281 1.00 94.81 72 HIS A C 1
ATOM 537 O O . HIS A 1 72 ? -5.117 -10.228 -0.524 1.00 94.81 72 HIS A O 1
ATOM 543 N N . ARG A 1 73 ? -7.028 -9.117 -0.099 1.00 94.88 73 ARG A N 1
ATOM 544 C CA . ARG A 1 73 ? -7.476 -9.069 -1.499 1.00 94.88 73 ARG A CA 1
ATOM 545 C C . ARG A 1 73 ? -6.540 -8.234 -2.364 1.00 94.88 73 ARG A C 1
ATOM 547 O O . ARG A 1 73 ? -6.077 -8.717 -3.391 1.00 94.88 73 ARG A O 1
ATOM 554 N N . VAL A 1 74 ? -6.165 -7.042 -1.905 1.00 96.25 74 VAL A N 1
ATOM 555 C CA . VAL A 1 74 ? -5.229 -6.176 -2.638 1.00 96.25 74 VAL A CA 1
ATOM 556 C C . VAL A 1 74 ? -3.853 -6.824 -2.773 1.00 96.25 74 VAL A C 1
ATOM 558 O O . VAL A 1 74 ? -3.229 -6.688 -3.821 1.00 96.25 74 VAL A O 1
ATOM 561 N N . TRP A 1 75 ? -3.384 -7.577 -1.774 1.00 95.81 75 TRP A N 1
ATOM 562 C CA . TRP A 1 75 ? -2.145 -8.346 -1.918 1.00 95.81 75 TRP A CA 1
ATOM 563 C C . TRP A 1 75 ? -2.207 -9.333 -3.099 1.00 95.81 75 TRP A C 1
ATOM 565 O O . TRP A 1 75 ? -1.276 -9.377 -3.904 1.00 95.81 75 TRP A O 1
ATOM 575 N N . TRP A 1 76 ? -3.320 -10.060 -3.260 1.00 93.81 76 TRP A N 1
ATOM 576 C CA . TRP A 1 76 ? -3.530 -10.945 -4.413 1.00 93.81 76 TRP A CA 1
ATOM 577 C C . TRP A 1 76 ? -3.575 -10.192 -5.741 1.00 93.81 76 TRP A C 1
ATOM 579 O O . TRP A 1 76 ? -3.015 -10.659 -6.730 1.00 93.81 76 TRP A O 1
ATOM 589 N N . GLU A 1 77 ? -4.211 -9.023 -5.780 1.00 93.31 77 GLU A N 1
ATOM 590 C CA . GLU A 1 77 ? -4.215 -8.196 -6.986 1.00 93.31 77 GLU A CA 1
ATOM 591 C C . GLU A 1 77 ? -2.803 -7.740 -7.358 1.00 93.31 77 GLU A C 1
ATOM 593 O O . GLU A 1 77 ? -2.428 -7.839 -8.519 1.00 93.31 77 GLU A O 1
ATOM 598 N N . ARG A 1 78 ? -2.000 -7.293 -6.381 1.00 92.50 78 ARG A N 1
ATOM 599 C CA . ARG A 1 78 ? -0.616 -6.838 -6.608 1.00 92.50 78 ARG A CA 1
ATOM 600 C C . ARG A 1 78 ? 0.280 -7.942 -7.154 1.00 92.50 78 ARG A C 1
ATOM 602 O O . ARG A 1 78 ? 1.131 -7.659 -7.989 1.00 92.50 78 ARG A O 1
ATOM 609 N N . LEU A 1 79 ? 0.072 -9.185 -6.720 1.00 91.06 79 LEU A N 1
ATOM 610 C CA . LEU A 1 79 ? 0.780 -10.346 -7.266 1.00 91.06 79 LEU A CA 1
ATOM 611 C C . LEU A 1 79 ? 0.533 -10.522 -8.777 1.00 91.06 79 LEU A C 1
ATOM 613 O O . LEU A 1 79 ? 1.401 -11.024 -9.482 1.00 91.06 79 LEU A O 1
ATOM 617 N N . ASN A 1 80 ? -0.636 -10.103 -9.264 1.00 91.06 80 ASN A N 1
ATOM 618 C CA . ASN A 1 80 ? -1.070 -10.262 -10.653 1.00 91.06 80 ASN A CA 1
ATOM 619 C C . ASN A 1 80 ? -1.047 -8.941 -11.442 1.00 91.06 80 ASN A C 1
ATOM 621 O O . ASN A 1 80 ? -1.589 -8.863 -12.547 1.00 91.06 80 ASN A O 1
ATOM 625 N N . ASP A 1 81 ? -0.456 -7.883 -10.883 1.00 91.38 81 ASP A N 1
ATOM 626 C CA . ASP A 1 81 ? -0.525 -6.550 -11.466 1.00 91.38 81 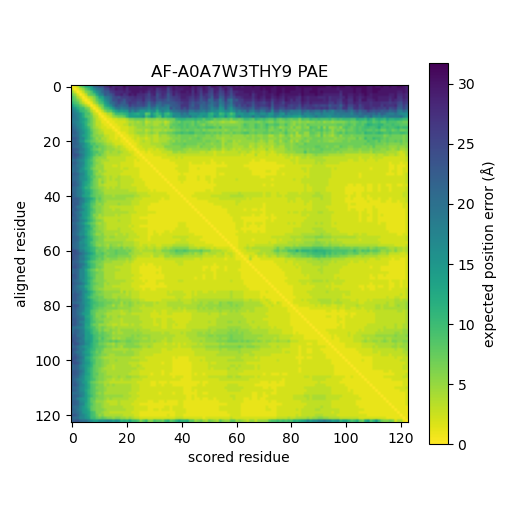ASP A CA 1
ATOM 627 C C . ASP A 1 81 ? 0.667 -6.268 -12.387 1.00 91.38 81 ASP A C 1
ATOM 629 O O . ASP A 1 81 ? 1.694 -5.713 -11.996 1.00 91.38 81 ASP A O 1
ATOM 633 N N . PHE A 1 82 ? 0.513 -6.642 -13.655 1.00 94.00 82 PHE A N 1
ATOM 634 C CA . PHE A 1 82 ? 1.543 -6.473 -14.682 1.00 94.00 82 PHE A CA 1
ATOM 635 C C . PHE A 1 82 ? 1.447 -5.137 -15.429 1.00 94.00 82 PHE A C 1
ATOM 637 O O . PHE A 1 82 ? 1.989 -5.008 -16.524 1.00 94.00 82 PHE A O 1
ATOM 644 N N . TRP A 1 83 ? 0.727 -4.134 -14.909 1.00 93.81 83 TRP A N 1
ATOM 645 C CA . TRP A 1 83 ? 0.475 -2.892 -15.651 1.00 93.81 83 TRP A CA 1
ATOM 646 C C . TRP A 1 83 ? 1.755 -2.163 -16.087 1.00 93.81 83 TRP A C 1
ATOM 648 O O . TRP A 1 83 ? 1.806 -1.722 -17.231 1.00 93.81 83 TRP A O 1
ATOM 658 N N . ILE A 1 84 ? 2.785 -2.094 -15.232 1.00 95.94 84 ILE A N 1
ATOM 659 C CA . ILE A 1 84 ? 4.066 -1.445 -15.568 1.00 95.94 84 ILE A CA 1
ATOM 660 C C . ILE A 1 84 ? 4.750 -2.193 -16.712 1.00 95.94 84 ILE A C 1
ATOM 662 O O . ILE A 1 84 ? 5.206 -1.573 -17.665 1.00 95.94 84 ILE A O 1
ATOM 666 N N . LEU A 1 85 ? 4.755 -3.529 -16.655 1.00 96.25 85 LEU A N 1
ATOM 667 C CA . LEU A 1 85 ? 5.346 -4.361 -17.703 1.00 96.25 85 LEU A CA 1
ATOM 668 C C . LEU A 1 85 ? 4.586 -4.215 -19.024 1.00 96.25 85 LEU A C 1
ATOM 670 O O . LEU A 1 85 ? 5.211 -4.072 -20.065 1.00 96.25 85 LEU A O 1
ATOM 674 N N . ARG A 1 86 ? 3.249 -4.179 -18.995 1.00 97.19 86 ARG A N 1
ATOM 675 C CA . ARG A 1 86 ? 2.440 -3.923 -20.199 1.00 97.19 86 ARG A CA 1
ATOM 676 C C . ARG A 1 86 ? 2.705 -2.536 -20.781 1.00 97.19 86 ARG A C 1
ATOM 678 O O . ARG A 1 86 ? 2.793 -2.384 -21.990 1.00 97.19 86 ARG A O 1
ATOM 685 N N . TRP A 1 87 ? 2.861 -1.514 -19.943 1.00 97.50 87 TRP A N 1
ATOM 686 C CA . TRP A 1 87 ? 3.210 -0.169 -20.410 1.00 97.50 87 TRP A CA 1
ATOM 687 C C . TRP A 1 87 ? 4.589 -0.116 -21.061 1.00 97.50 87 TRP A C 1
ATOM 689 O O . TRP A 1 87 ? 4.716 0.414 -22.160 1.00 97.50 87 TRP A O 1
ATOM 699 N N . HIS A 1 88 ? 5.583 -0.726 -20.425 1.00 97.25 88 HIS A N 1
ATOM 700 C CA . HIS A 1 88 ? 6.934 -0.772 -20.958 1.00 97.25 88 HIS A CA 1
ATOM 701 C C . HIS A 1 88 ? 7.012 -1.588 -22.262 1.00 97.25 88 HIS A C 1
ATOM 703 O O . HIS A 1 88 ? 7.492 -1.086 -23.272 1.00 97.25 88 HIS A O 1
ATOM 709 N N . TYR A 1 89 ? 6.510 -2.828 -22.262 1.00 97.31 89 TYR A N 1
ATOM 710 C CA . TYR A 1 89 ? 6.721 -3.776 -23.363 1.00 97.31 89 TYR A CA 1
ATOM 711 C C . TYR A 1 89 ? 5.650 -3.742 -24.457 1.00 97.31 89 TYR A C 1
ATOM 713 O O . TYR A 1 89 ? 5.980 -3.956 -25.616 1.00 97.31 89 TYR A O 1
ATOM 721 N N . GLU A 1 90 ? 4.375 -3.515 -24.125 1.00 98.12 90 GLU A N 1
ATOM 722 C CA . GLU A 1 90 ? 3.287 -3.541 -25.121 1.00 98.12 90 GLU A CA 1
ATOM 723 C C . GLU A 1 90 ? 2.966 -2.148 -25.672 1.00 98.12 90 GLU A C 1
ATOM 725 O O . GLU A 1 90 ? 2.419 -2.028 -26.765 1.00 98.12 90 GLU A O 1
ATOM 730 N N . ARG A 1 91 ? 3.254 -1.090 -24.902 1.00 97.31 91 ARG A N 1
ATOM 731 C CA . ARG A 1 91 ? 2.930 0.302 -25.261 1.00 97.31 91 ARG A CA 1
ATOM 732 C C . ARG A 1 91 ? 4.166 1.1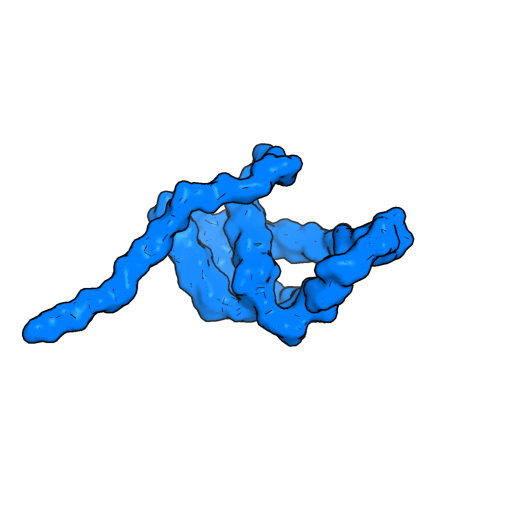61 -25.527 1.00 97.31 91 ARG A C 1
ATOM 734 O O . ARG A 1 91 ? 3.992 2.328 -25.863 1.00 97.31 91 ARG A O 1
ATOM 741 N N . GLU A 1 92 ? 5.365 0.597 -25.360 1.00 97.31 92 GLU A N 1
ATOM 742 C CA . GLU A 1 92 ? 6.653 1.279 -25.550 1.00 97.31 92 GLU A CA 1
ATOM 743 C C . GLU A 1 92 ? 6.742 2.610 -24.773 1.00 97.31 92 GLU A C 1
ATOM 745 O O . GLU A 1 92 ? 7.315 3.596 -25.236 1.00 97.31 92 GLU A O 1
ATOM 750 N N . ASP A 1 93 ? 6.142 2.655 -23.578 1.00 97.25 93 ASP A N 1
ATOM 751 C CA . ASP A 1 93 ? 6.028 3.865 -22.763 1.00 97.25 93 ASP A CA 1
ATOM 752 C C . ASP A 1 93 ? 6.841 3.740 -21.461 1.00 97.25 93 ASP A C 1
ATOM 754 O O . ASP A 1 93 ? 6.349 3.175 -20.478 1.00 97.25 93 ASP A O 1
ATOM 758 N N . PRO A 1 94 ? 8.067 4.298 -21.408 1.00 95.81 94 PRO A N 1
ATOM 759 C CA . PRO A 1 94 ? 8.976 4.124 -20.275 1.00 95.81 94 PRO A CA 1
ATOM 760 C C . PRO A 1 94 ? 8.690 5.075 -19.104 1.00 95.81 94 PRO A C 1
ATOM 762 O O . PRO A 1 94 ? 9.398 5.057 -18.097 1.00 95.81 94 PRO A O 1
ATOM 765 N N . ARG A 1 95 ? 7.660 5.935 -19.182 1.00 96.56 95 ARG A N 1
ATOM 766 C CA . ARG A 1 95 ? 7.356 6.918 -18.117 1.00 96.56 95 ARG A CA 1
ATOM 767 C C . ARG A 1 95 ? 7.050 6.265 -16.766 1.00 96.56 95 ARG A C 1
ATOM 769 O O . ARG A 1 95 ? 7.108 6.924 -15.729 1.00 96.56 95 ARG A O 1
ATOM 776 N N . VAL A 1 96 ? 6.707 4.981 -16.780 1.00 94.38 96 VAL A N 1
ATOM 777 C CA . VAL A 1 96 ? 6.346 4.183 -15.604 1.00 94.38 96 VAL A CA 1
ATOM 778 C C . VAL A 1 96 ? 7.538 3.441 -14.998 1.00 94.38 96 VAL A C 1
ATOM 780 O O . VAL A 1 96 ? 7.459 3.011 -13.847 1.00 94.38 96 VAL A O 1
ATOM 783 N N . ASP A 1 97 ? 8.653 3.332 -15.725 1.00 96.44 97 ASP A N 1
ATOM 784 C CA . ASP A 1 97 ? 9.824 2.538 -15.340 1.00 96.44 97 ASP A CA 1
ATOM 785 C C . ASP A 1 97 ? 10.394 2.917 -13.963 1.00 96.44 97 ASP A C 1
ATOM 787 O O . ASP A 1 97 ? 10.692 2.007 -13.182 1.00 96.44 97 ASP A O 1
ATOM 791 N N . PRO A 1 98 ? 10.473 4.211 -13.571 1.00 96.38 98 PRO A N 1
ATOM 792 C CA . PRO A 1 98 ? 10.968 4.583 -12.244 1.00 96.38 98 PRO A CA 1
ATOM 793 C C . PRO A 1 98 ? 10.154 4.001 -11.077 1.00 96.38 98 PRO A C 1
ATOM 795 O O . PRO A 1 98 ? 10.659 3.920 -9.959 1.00 96.38 98 PRO A O 1
ATOM 798 N N . GLN A 1 99 ? 8.903 3.586 -11.308 1.00 94.19 99 GLN A N 1
ATOM 799 C CA . GLN A 1 99 ? 8.030 3.003 -10.282 1.00 94.19 99 GLN A CA 1
ATOM 800 C C . GLN A 1 99 ? 8.239 1.489 -10.118 1.00 94.19 99 GLN A C 1
ATOM 802 O O . GLN A 1 99 ? 7.837 0.918 -9.097 1.00 94.19 99 GLN A O 1
ATOM 807 N N . PHE A 1 100 ? 8.856 0.823 -11.100 1.00 95.38 100 PHE A N 1
ATOM 808 C CA . PHE A 1 100 ? 8.982 -0.633 -11.126 1.00 95.38 100 PHE A CA 1
ATOM 809 C C . PHE A 1 100 ? 9.774 -1.214 -9.943 1.00 95.38 100 PHE A C 1
ATOM 811 O O . PHE A 1 100 ? 9.289 -2.185 -9.351 1.00 95.38 100 PHE A O 1
ATOM 818 N N . PRO A 1 101 ? 10.937 -0.660 -9.532 1.00 96.19 101 PRO A N 1
ATOM 819 C CA . PRO A 1 101 ? 11.736 -1.265 -8.466 1.00 96.19 101 PRO A CA 1
ATOM 820 C C . PRO A 1 101 ? 10.974 -1.367 -7.140 1.00 96.19 101 PRO A C 1
ATOM 822 O O . PRO A 1 101 ? 10.875 -2.449 -6.567 1.00 96.19 101 PRO A O 1
ATOM 825 N N . ALA A 1 102 ? 10.353 -0.272 -6.690 1.00 96.50 102 ALA A N 1
ATOM 826 C CA . ALA A 1 102 ? 9.575 -0.268 -5.453 1.00 96.50 102 ALA A CA 1
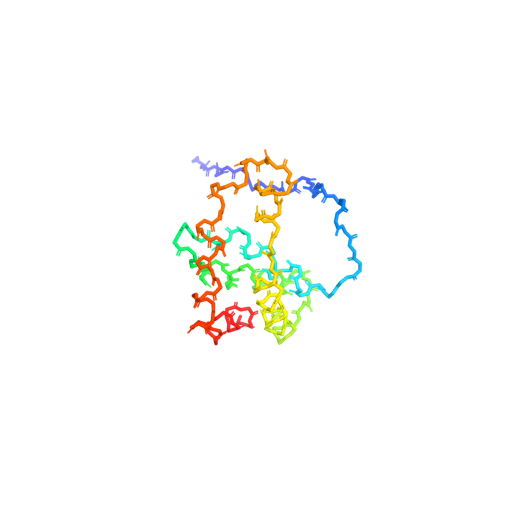ATOM 827 C C . ALA A 1 102 ? 8.308 -1.137 -5.569 1.00 96.50 102 ALA A C 1
ATOM 829 O O . ALA A 1 102 ? 8.004 -1.916 -4.665 1.00 96.50 102 ALA A O 1
ATOM 830 N N . THR A 1 103 ? 7.590 -1.052 -6.695 1.00 95.00 103 THR A N 1
ATOM 831 C CA . THR A 1 103 ? 6.345 -1.814 -6.913 1.00 95.00 103 THR A CA 1
ATOM 832 C C . THR A 1 103 ? 6.594 -3.323 -6.941 1.00 95.00 103 THR A C 1
ATOM 834 O O . THR A 1 103 ? 5.842 -4.085 -6.336 1.00 95.00 103 THR A O 1
ATOM 837 N N . SER A 1 104 ? 7.666 -3.770 -7.599 1.00 95.06 104 SER A N 1
ATOM 838 C CA . SER A 1 104 ? 8.030 -5.191 -7.664 1.00 95.06 104 SER A CA 1
ATOM 839 C C . SER A 1 104 ? 8.577 -5.714 -6.331 1.00 95.06 104 SER A C 1
ATOM 841 O O . SER A 1 104 ? 8.237 -6.828 -5.931 1.00 95.06 104 SER A O 1
ATOM 843 N N . ALA A 1 105 ? 9.354 -4.909 -5.597 1.00 96.81 105 ALA A N 1
ATOM 844 C CA . ALA A 1 105 ? 9.881 -5.270 -4.279 1.00 96.81 105 ALA A CA 1
ATOM 845 C C . ALA A 1 105 ? 8.796 -5.356 -3.186 1.00 96.81 105 ALA A C 1
ATOM 847 O O . ALA A 1 105 ? 8.961 -6.102 -2.211 1.00 96.81 105 ALA A O 1
ATOM 848 N N . LEU A 1 106 ? 7.664 -4.665 -3.366 1.00 97.38 106 LEU A N 1
ATOM 849 C CA . LEU A 1 106 ? 6.526 -4.715 -2.448 1.00 97.38 106 LEU A CA 1
ATOM 850 C C . LEU A 1 106 ? 5.970 -6.124 -2.268 1.00 97.38 106 LEU A C 1
ATOM 852 O O . LEU A 1 106 ? 5.717 -6.531 -1.138 1.00 97.38 106 LEU A O 1
ATOM 856 N N . VAL A 1 107 ? 5.797 -6.886 -3.347 1.00 95.50 107 VAL A N 1
ATOM 857 C CA . VAL A 1 107 ? 5.179 -8.220 -3.297 1.00 95.50 107 VAL A CA 1
ATOM 858 C C . VAL A 1 107 ? 5.928 -9.178 -2.355 1.00 95.50 107 VAL A C 1
ATOM 860 O O . VAL A 1 107 ? 5.318 -9.649 -1.389 1.00 95.50 107 VAL A O 1
ATOM 863 N N . PRO A 1 108 ? 7.235 -9.457 -2.541 1.00 96.94 108 PRO A N 1
ATOM 864 C CA . PRO A 1 108 ? 7.957 -10.366 -1.656 1.00 96.94 108 PRO A CA 1
ATOM 865 C C . PRO A 1 108 ? 8.083 -9.823 -0.227 1.00 96.94 108 PRO A C 1
ATOM 867 O O . PRO A 1 108 ? 8.094 -10.612 0.722 1.00 96.94 108 PRO A O 1
ATOM 870 N N . TRP A 1 109 ? 8.166 -8.501 -0.037 1.00 98.25 109 TRP A N 1
ATOM 871 C CA . TRP A 1 109 ? 8.151 -7.919 1.304 1.00 98.25 109 TRP A CA 1
ATOM 872 C C . TRP A 1 109 ? 6.797 -8.121 1.993 1.00 98.25 109 TRP A C 1
ATOM 874 O O . TRP A 1 109 ? 6.769 -8.579 3.137 1.00 98.25 109 TRP A O 1
ATOM 884 N N . TRP A 1 110 ? 5.685 -7.853 1.305 1.00 98.12 110 TRP A N 1
ATOM 885 C CA . TRP A 1 110 ? 4.335 -8.019 1.840 1.00 98.12 110 TRP A CA 1
ATOM 886 C C . TRP A 1 110 ? 4.095 -9.476 2.230 1.00 98.12 110 TRP A C 1
ATOM 888 O O . TRP A 1 110 ? 3.669 -9.718 3.355 1.00 98.12 110 TRP A O 1
ATOM 898 N N . CYS A 1 111 ? 4.484 -10.450 1.396 1.00 97.56 111 CYS A N 1
ATOM 899 C CA . CYS A 1 111 ? 4.388 -11.877 1.734 1.00 97.56 111 CYS A CA 1
ATOM 900 C C . CYS A 1 111 ? 5.002 -12.187 3.111 1.00 97.56 111 CYS A C 1
ATOM 902 O O . CYS A 1 111 ? 4.353 -12.806 3.956 1.00 97.56 111 CYS A O 1
ATOM 904 N N . ARG A 1 112 ? 6.216 -11.679 3.375 1.00 98.31 112 ARG A N 1
ATOM 905 C CA . ARG A 1 112 ? 6.928 -11.862 4.654 1.00 98.31 112 ARG A CA 1
ATOM 906 C C . ARG A 1 112 ? 6.322 -11.079 5.822 1.00 98.31 112 ARG A C 1
ATOM 908 O O . ARG A 1 112 ? 6.570 -11.425 6.970 1.00 98.31 112 ARG A O 1
ATOM 915 N N . ASN A 1 113 ? 5.537 -10.041 5.545 1.00 98.25 113 ASN A N 1
ATOM 916 C CA . ASN A 1 113 ? 4.990 -9.118 6.541 1.00 98.25 113 ASN A CA 1
ATOM 917 C C . ASN A 1 113 ? 3.453 -9.145 6.599 1.00 98.25 113 ASN A C 1
ATOM 919 O O . ASN A 1 113 ? 2.844 -8.238 7.161 1.00 98.25 113 ASN A O 1
ATOM 923 N N . THR A 1 114 ? 2.814 -10.188 6.055 1.00 97.44 114 THR A N 1
ATOM 924 C CA . THR A 1 114 ? 1.351 -10.277 5.903 1.00 97.44 114 THR A CA 1
ATOM 925 C C . THR A 1 114 ? 0.604 -10.006 7.210 1.00 97.44 114 THR A C 1
ATOM 927 O O . THR A 1 114 ? -0.354 -9.233 7.218 1.00 97.44 114 THR A O 1
ATOM 930 N N . ALA A 1 115 ? 1.057 -10.590 8.324 1.00 97.81 115 ALA A N 1
ATOM 931 C CA . ALA A 1 115 ? 0.449 -10.371 9.635 1.00 97.81 115 ALA A CA 1
ATOM 932 C C . ALA A 1 115 ? 0.561 -8.906 10.088 1.00 97.81 115 ALA A C 1
ATOM 934 O O . ALA A 1 115 ? -0.428 -8.317 10.515 1.00 97.81 115 ALA A O 1
ATOM 935 N N . ALA A 1 116 ? 1.738 -8.294 9.928 1.00 98.44 116 ALA A N 1
ATOM 936 C CA . ALA A 1 116 ? 1.976 -6.905 10.311 1.00 98.44 116 ALA A CA 1
ATOM 937 C C . ALA A 1 116 ? 1.175 -5.914 9.451 1.00 98.44 116 ALA A C 1
ATOM 939 O O . ALA A 1 116 ? 0.670 -4.924 9.975 1.00 98.44 116 ALA A O 1
ATOM 940 N N . VAL A 1 117 ? 1.026 -6.189 8.151 1.00 98.31 117 VAL A N 1
ATOM 941 C CA . VAL A 1 117 ? 0.205 -5.366 7.253 1.00 98.31 117 VAL A CA 1
ATOM 942 C C . VAL A 1 117 ? -1.273 -5.472 7.624 1.00 98.31 117 VAL A C 1
ATOM 944 O O . VAL A 1 117 ? -1.928 -4.445 7.770 1.00 98.31 117 VAL A O 1
ATOM 947 N N . ARG A 1 118 ? -1.802 -6.688 7.828 1.00 98.00 118 ARG A N 1
ATOM 948 C CA . ARG A 1 118 ? -3.198 -6.872 8.263 1.00 98.00 118 ARG A CA 1
ATOM 949 C C . ARG A 1 118 ? -3.475 -6.156 9.580 1.00 98.00 118 ARG A C 1
ATOM 951 O O . ARG A 1 118 ? -4.468 -5.446 9.681 1.00 98.00 118 ARG A O 1
ATOM 958 N N . GLU A 1 119 ? -2.572 -6.289 10.546 1.00 98.38 119 GLU A N 1
ATOM 959 C CA . GLU A 1 119 ? -2.700 -5.613 11.835 1.00 98.38 119 GLU A CA 1
ATOM 960 C C . GLU A 1 119 ? -2.648 -4.089 11.693 1.00 98.38 119 GLU A C 1
ATOM 962 O O . GLU A 1 119 ? -3.403 -3.384 12.349 1.00 98.38 119 GLU A O 1
ATOM 967 N N . ALA A 1 120 ? -1.815 -3.557 10.795 1.00 98.25 120 ALA A N 1
ATOM 968 C CA . ALA A 1 120 ? -1.757 -2.119 10.553 1.00 98.25 120 ALA A CA 1
ATOM 969 C C . ALA A 1 120 ? -3.079 -1.533 10.021 1.00 98.25 120 ALA A C 1
ATOM 971 O O . ALA A 1 120 ? -3.355 -0.361 10.261 1.00 98.25 120 ALA A O 1
ATOM 972 N N . PHE A 1 121 ? -3.881 -2.334 9.316 1.00 97.94 121 PHE A N 1
ATOM 973 C CA . PHE A 1 121 ? -5.209 -1.945 8.835 1.00 97.94 121 PHE A CA 1
ATOM 974 C C . PHE A 1 121 ? -6.331 -2.221 9.844 1.00 97.94 121 PHE A C 1
ATOM 976 O O . PHE A 1 121 ? -7.331 -1.505 9.848 1.00 97.94 121 PHE A O 1
ATOM 983 N N . ARG A 1 122 ? -6.164 -3.237 10.697 1.00 96.44 122 ARG A N 1
ATOM 984 C CA . ARG A 1 122 ? -7.111 -3.587 11.762 1.00 96.44 122 ARG A CA 1
ATOM 985 C C . ARG A 1 122 ? -7.063 -2.610 12.943 1.00 96.44 122 ARG A C 1
ATOM 987 O O . ARG A 1 122 ? -8.118 -2.254 13.468 1.00 96.44 122 ARG A O 1
ATOM 994 N N . ALA A 1 123 ? -5.859 -2.232 13.379 1.00 84.31 123 ALA A N 1
ATOM 995 C CA . ALA A 1 123 ? -5.587 -1.449 14.592 1.00 84.31 123 ALA A CA 1
ATOM 996 C C . ALA A 1 123 ? -6.021 0.011 14.495 1.00 84.31 123 ALA A C 1
ATOM 998 O O . ALA A 1 123 ? -6.563 0.532 15.496 1.00 84.31 123 ALA A O 1
#

Radius of gyration: 16.58 Å; Cα contacts (8 Å, |Δi|>4): 115; chains: 1; bounding box: 31×50×45 Å

Organism: NCBI:txid1472722

Nearest PDB structures (foldseek):
  1xkp-assembly1_A  TM=2.335E-01  e=7.311E+00  Yersinia pestis

Mean predicted aligned error: 5.8 Å

Foldseek 3Di:
DDDDDDPDDDDPDDDDCVPDDDDQPLLVLLVVQCVPQQDLQQDGPLVVLLVSLVVCCVVPVDALQSNLVSLVVVLVVLVVDCPQVCCVPVVVHCPCVSVPNNSVSNNVNCVVCSVSNSVSNND

Solvent-accessible surface area (backbone atoms only — not comparable to full-atom values): 7187 Å² total; per-residue (Å²): 136,83,82,80,67,82,76,83,83,73,87,88,76,90,78,85,67,91,78,71,69,98,66,67,67,38,37,54,57,43,54,49,43,63,62,76,34,50,38,82,83,11,46,69,44,55,70,58,41,26,55,50,36,46,52,45,29,72,79,67,71,54,55,34,65,54,27,24,53,16,42,55,52,50,51,57,48,59,73,68,60,53,59,60,57,45,33,41,73,76,62,72,40,63,88,52,55,87,52,45,64,22,61,62,38,24,51,68,47,43,68,79,36,48,69,62,55,28,46,25,37,39,99

Sequence (123 aa):
TGGEGPPAREALAVLDWDRLAVRPRAEEVVRAAAIFFLLPDGRLDLTRVRAYARGYRAAAGVDGEELAAGAHRVWWERLNDFWILRWHYEREDPRVDPQFPATSALVPWWCRNTAAVREAFRA

Secondary structure (DSSP, 8-state):
----PPPP---------TT-----HHHHHHHHHHHHTB-TTS-B-HHHHHHHHHHHHHHH---HHHHHHHHHHHHHHHHT--HHHHHHHHS--GGGGGGHHHHHHHHHHHHHTHHHHHHHHH-